Protein AF-A0A917GYJ5-F1 (afdb_monomer_lite)

Organism: NCBI:txid1479511

Secondary structure (DSSP, 8-state):
-HHHHHHHHHHHHHHHHHHHHHHHTT--SS-HHHHHHHHHHHHHHHHHHHHHS-SSHHHHHHHHHHHHHHIIIIIHHHHHIIIIIT--

Sequence (88 aa):
MKKYFNVISVIICGLDIVVYILFFSGIDFVPDEAVFPLMTVGSIIGVILSWFGSTGVIRNIGIFGNAFILLFTVIGPLLVRALIWNKP

Structure (mmCIF, N/CA/C/O backbone):
data_AF-A0A917GYJ5-F1
#
_entry.id   AF-A0A917GYJ5-F1
#
loop_
_atom_site.group_PDB
_atom_site.id
_atom_site.type_symbol
_atom_site.label_atom_id
_atom_site.label_alt_id
_atom_site.label_comp_id
_atom_site.label_asym_id
_atom_site.label_entity_id
_atom_site.label_seq_id
_atom_site.pdbx_PDB_ins_code
_atom_site.Cartn_x
_atom_site.Cartn_y
_atom_site.Cartn_z
_atom_site.occupancy
_atom_site.B_iso_or_equiv
_atom_site.auth_seq_id
_atom_site.auth_comp_id
_atom_site.auth_asym_id
_atom_site.auth_atom_id
_atom_site.pdbx_PDB_model_num
ATOM 1 N N . MET A 1 1 ? -11.504 9.883 17.313 1.00 66.00 1 MET A N 1
ATOM 2 C CA . MET A 1 1 ? -10.123 9.692 16.805 1.00 66.00 1 MET A CA 1
ATOM 3 C C . MET A 1 1 ? -9.923 8.375 16.057 1.00 66.00 1 MET A C 1
ATOM 5 O O .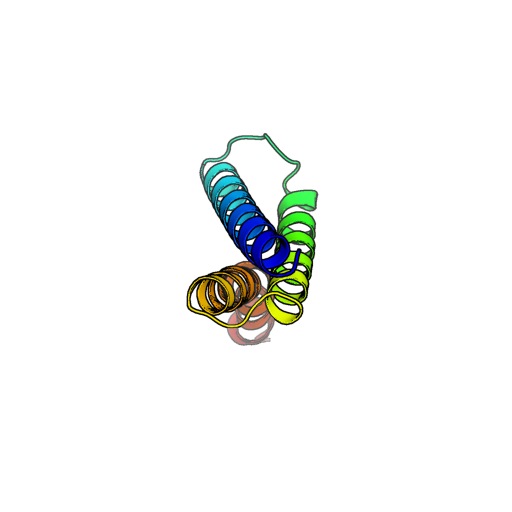 MET A 1 1 ? -9.598 8.434 14.885 1.00 66.00 1 MET A O 1
ATOM 9 N N . LYS A 1 2 ? -10.214 7.203 16.642 1.00 73.69 2 LYS A N 1
ATOM 10 C CA . LYS A 1 2 ? -9.969 5.892 15.994 1.00 73.69 2 LYS A CA 1
ATOM 11 C C . LYS A 1 2 ? -10.631 5.674 14.617 1.00 73.69 2 LYS A C 1
ATOM 13 O O . LYS A 1 2 ? -10.081 4.960 13.789 1.00 73.69 2 LYS A O 1
ATOM 18 N N . LYS A 1 3 ? -11.787 6.301 14.349 1.00 74.62 3 LYS A N 1
ATOM 19 C CA . LYS A 1 3 ? -12.420 6.283 13.013 1.00 74.62 3 LYS A CA 1
ATOM 20 C C . LYS A 1 3 ? -11.578 6.994 11.946 1.00 74.62 3 LYS A C 1
ATOM 22 O O . LYS A 1 3 ? -11.528 6.516 10.822 1.00 74.62 3 LYS A O 1
ATOM 27 N N . TYR A 1 4 ? -10.897 8.087 12.299 1.00 85.19 4 TYR A N 1
ATOM 28 C CA . TYR A 1 4 ? -10.078 8.851 11.355 1.00 85.19 4 TYR A CA 1
ATOM 29 C C . TYR A 1 4 ? -8.850 8.060 10.895 1.00 85.19 4 TYR A C 1
ATOM 31 O O . TYR A 1 4 ? -8.507 8.138 9.725 1.00 85.19 4 TYR A O 1
ATOM 39 N N . PHE A 1 5 ? -8.253 7.224 11.756 1.00 88.00 5 PHE A N 1
ATOM 40 C CA . PHE A 1 5 ? -7.135 6.359 11.350 1.00 88.00 5 PHE A CA 1
ATOM 41 C C . PHE A 1 5 ? -7.510 5.389 10.227 1.00 88.00 5 PHE A C 1
ATOM 43 O O . PHE A 1 5 ? -6.760 5.241 9.269 1.00 88.00 5 PHE A O 1
ATOM 50 N N . ASN A 1 6 ? -8.703 4.792 10.295 1.00 87.44 6 ASN A N 1
ATOM 51 C CA . ASN A 1 6 ? -9.186 3.925 9.222 1.00 87.44 6 ASN A CA 1
ATOM 52 C C . ASN A 1 6 ? -9.431 4.696 7.924 1.00 87.44 6 ASN A C 1
ATOM 54 O O . ASN A 1 6 ? -9.120 4.192 6.854 1.00 87.44 6 ASN A O 1
ATOM 58 N N . VAL A 1 7 ? -9.988 5.907 8.012 1.00 89.38 7 VAL A N 1
ATOM 59 C CA . VAL A 1 7 ? -10.220 6.742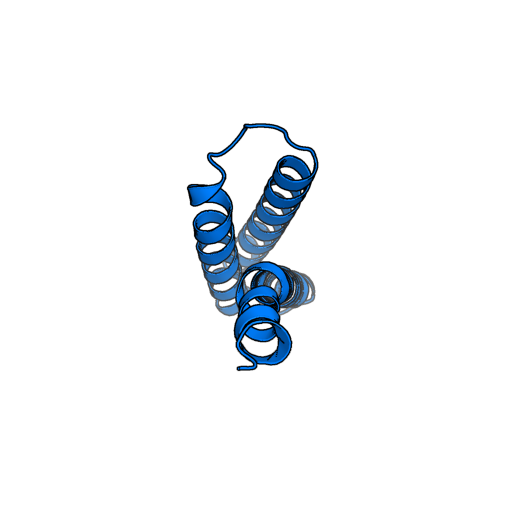 6.825 1.00 89.38 7 VAL A CA 1
ATOM 60 C C . VAL A 1 7 ? -8.890 7.121 6.174 1.00 89.38 7 VAL A C 1
ATOM 62 O O . VAL A 1 7 ? -8.749 6.967 4.968 1.00 89.38 7 VAL A O 1
ATOM 65 N N . ILE A 1 8 ? -7.896 7.533 6.966 1.00 91.50 8 ILE A N 1
ATOM 66 C CA . ILE A 1 8 ? -6.552 7.852 6.465 1.00 91.50 8 ILE A CA 1
ATOM 67 C C . ILE A 1 8 ? -5.916 6.620 5.811 1.00 91.50 8 ILE A C 1
ATOM 69 O O . ILE A 1 8 ? -5.370 6.735 4.722 1.00 91.50 8 ILE A O 1
ATOM 73 N N . SER A 1 9 ? -6.038 5.436 6.416 1.00 92.38 9 SER A N 1
ATOM 74 C CA . SER A 1 9 ? -5.539 4.187 5.823 1.00 92.38 9 SER A CA 1
ATOM 75 C C . SER A 1 9 ? -6.148 3.885 4.449 1.00 92.38 9 SER A C 1
ATOM 77 O O . SER A 1 9 ? -5.434 3.502 3.524 1.00 92.38 9 SER A O 1
ATOM 79 N N . VAL A 1 10 ? -7.459 4.091 4.292 1.00 92.06 10 VAL A N 1
ATOM 80 C CA . VAL A 1 10 ? -8.141 3.904 3.003 1.00 92.06 10 VAL A CA 1
ATOM 81 C C . VAL A 1 10 ? -7.687 4.950 1.98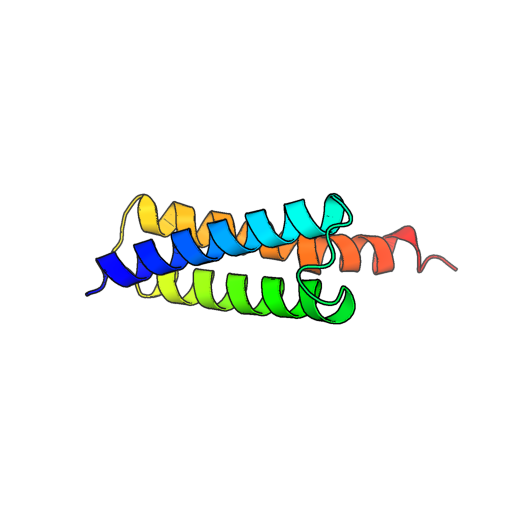2 1.00 92.06 10 VAL A C 1
ATOM 83 O O . VAL A 1 10 ? -7.501 4.614 0.817 1.00 92.06 10 VAL A O 1
ATOM 86 N N . ILE A 1 11 ? -7.464 6.196 2.406 1.00 93.56 11 ILE A N 1
ATOM 87 C CA . ILE A 1 11 ? -6.928 7.250 1.532 1.00 93.56 11 ILE A CA 1
ATOM 88 C C . ILE A 1 11 ? -5.520 6.888 1.049 1.00 93.56 11 ILE A C 1
ATOM 90 O O . ILE A 1 11 ? -5.250 7.016 -0.140 1.00 93.56 11 ILE A O 1
ATOM 94 N N . ILE A 1 12 ? -4.651 6.400 1.938 1.00 93.69 12 ILE A N 1
ATOM 95 C CA . ILE A 1 12 ? -3.300 5.947 1.577 1.00 93.69 12 ILE A CA 1
ATOM 96 C C . ILE A 1 12 ? -3.372 4.809 0.556 1.00 93.69 12 ILE A C 1
ATOM 98 O O . ILE A 1 12 ? -2.731 4.890 -0.484 1.00 93.69 12 ILE A O 1
ATOM 102 N N . CYS A 1 13 ? -4.232 3.816 0.790 1.00 93.19 13 CYS A N 1
ATOM 103 C CA . CYS A 1 13 ? -4.461 2.736 -0.169 1.00 93.19 13 CYS A CA 1
ATOM 104 C C . CYS A 1 13 ? -4.907 3.269 -1.544 1.00 93.19 13 CYS A C 1
ATOM 106 O O . CYS A 1 13 ? -4.463 2.775 -2.577 1.00 93.19 13 CYS A O 1
ATOM 108 N N . GLY A 1 14 ? -5.785 4.277 -1.572 1.00 92.31 14 GLY A N 1
ATOM 109 C CA . GLY A 1 14 ? -6.219 4.921 -2.812 1.00 92.31 14 GLY A CA 1
ATOM 110 C C . GLY A 1 14 ? -5.088 5.665 -3.524 1.00 92.31 14 GLY A C 1
ATOM 111 O O . GLY A 1 14 ? -4.967 5.559 -4.742 1.00 92.31 14 GLY A O 1
ATOM 112 N N . LEU A 1 15 ? -4.240 6.375 -2.777 1.00 92.31 15 LEU A N 1
ATOM 113 C CA . LEU A 1 15 ? -3.061 7.053 -3.321 1.00 92.31 15 LEU A CA 1
ATOM 114 C C . LEU A 1 15 ? -2.067 6.057 -3.921 1.00 92.31 15 LEU A C 1
ATOM 116 O O . LEU A 1 15 ? -1.614 6.276 -5.040 1.00 92.31 15 LEU A O 1
ATOM 120 N N . ASP A 1 16 ? -1.793 4.950 -3.233 1.00 90.75 16 ASP A N 1
ATOM 121 C CA . ASP A 1 16 ? -0.906 3.899 -3.735 1.00 90.75 16 ASP A CA 1
ATOM 122 C C . ASP A 1 16 ? -1.430 3.318 -5.060 1.00 90.75 16 ASP A C 1
ATOM 124 O O . ASP A 1 16 ? -0.669 3.167 -6.014 1.00 90.75 16 ASP A O 1
ATOM 128 N N . ILE A 1 17 ? -2.741 3.064 -5.172 1.00 90.88 17 ILE A N 1
ATOM 129 C CA . ILE A 1 17 ? -3.362 2.599 -6.426 1.00 90.88 17 ILE A CA 1
ATOM 130 C C . ILE A 1 17 ? -3.183 3.626 -7.548 1.00 90.88 17 ILE A C 1
ATOM 132 O O . ILE A 1 17 ? -2.831 3.256 -8.666 1.00 90.88 17 ILE A O 1
ATOM 136 N N . VAL A 1 18 ? -3.419 4.910 -7.269 1.00 91.44 18 VAL A N 1
ATOM 137 C CA . VAL A 1 18 ? -3.260 5.975 -8.270 1.00 91.44 18 VAL A CA 1
ATOM 138 C C . VAL A 1 18 ? -1.809 6.059 -8.737 1.00 91.44 18 VAL A C 1
ATOM 140 O O . VAL A 1 18 ? -1.570 6.065 -9.942 1.00 91.44 18 VAL A O 1
ATOM 143 N N . VAL A 1 19 ? -0.844 6.063 -7.813 1.00 89.75 19 VAL A N 1
ATOM 144 C CA . VAL A 1 19 ? 0.590 6.074 -8.143 1.00 89.75 19 VAL A CA 1
ATOM 145 C C . VAL A 1 19 ? 0.956 4.866 -9.005 1.00 89.75 19 VAL A C 1
ATOM 147 O O . VAL A 1 19 ? 1.635 5.025 -10.017 1.00 89.75 19 VAL A O 1
ATOM 150 N N . TYR A 1 20 ? 0.449 3.679 -8.670 1.00 86.62 20 TYR A N 1
ATOM 151 C CA . TYR A 1 20 ? 0.682 2.467 -9.454 1.00 86.62 20 TYR A CA 1
ATOM 152 C C . TYR A 1 20 ? 0.135 2.568 -10.881 1.00 86.62 20 TYR A C 1
ATOM 154 O O . TYR A 1 20 ? 0.821 2.215 -11.836 1.00 86.62 20 TYR A O 1
ATOM 162 N N . ILE A 1 21 ? -1.089 3.077 -11.048 1.00 89.00 21 ILE A N 1
ATOM 163 C CA . ILE A 1 21 ? -1.708 3.261 -12.369 1.00 89.00 21 ILE A CA 1
ATOM 164 C C . ILE A 1 21 ? -0.915 4.276 -13.201 1.00 89.00 21 ILE A C 1
ATOM 166 O O . ILE A 1 21 ? -0.694 4.046 -14.391 1.00 89.00 21 ILE A O 1
ATOM 170 N N . LEU A 1 22 ? -0.477 5.382 -12.591 1.00 88.81 22 LEU A N 1
ATOM 171 C CA . LEU A 1 22 ? 0.325 6.409 -13.262 1.00 88.81 22 LEU A CA 1
ATOM 172 C C . LEU A 1 22 ? 1.676 5.856 -13.723 1.00 88.81 22 LEU A C 1
ATOM 174 O O . LEU A 1 22 ? 2.049 6.073 -14.876 1.00 88.81 22 LEU A O 1
ATOM 178 N N . PHE A 1 23 ? 2.344 5.075 -12.870 1.00 85.88 23 PHE A N 1
ATOM 179 C CA . PHE A 1 23 ? 3.579 4.367 -13.210 1.00 85.88 23 PHE A CA 1
ATOM 180 C C . PHE A 1 23 ? 3.382 3.433 -14.415 1.00 85.88 23 PHE A C 1
ATOM 182 O O . PHE A 1 23 ? 4.115 3.520 -15.395 1.00 85.88 23 PHE A O 1
ATOM 189 N N . PHE A 1 24 ? 2.329 2.607 -14.416 1.00 84.69 24 PHE A N 1
ATOM 190 C CA . PHE A 1 24 ? 2.014 1.734 -15.559 1.00 84.69 24 PHE A CA 1
ATOM 191 C C . PHE A 1 24 ? 1.620 2.489 -16.834 1.00 84.69 24 PHE A C 1
ATOM 193 O O . PHE A 1 24 ? 1.766 1.956 -17.932 1.00 84.69 24 PHE A O 1
ATOM 200 N N . SER A 1 25 ? 1.117 3.715 -16.698 1.00 87.00 25 SER A N 1
ATOM 201 C CA . SER A 1 25 ? 0.752 4.576 -17.826 1.00 87.00 25 SER A CA 1
ATOM 202 C C . SER A 1 25 ? 1.948 5.344 -18.404 1.00 87.00 25 SER A C 1
ATOM 204 O O . SER A 1 25 ? 1.769 6.079 -19.372 1.00 87.00 25 SER A O 1
ATOM 206 N N . GLY A 1 26 ? 3.148 5.196 -17.826 1.00 83.81 26 GLY A N 1
ATOM 207 C CA . GLY A 1 26 ? 4.358 5.904 -18.252 1.00 83.81 26 GLY A CA 1
ATOM 208 C C . GLY A 1 26 ? 4.328 7.405 -17.953 1.00 83.81 26 GLY A C 1
ATOM 209 O O . GLY A 1 26 ? 4.941 8.186 -18.676 1.00 83.81 26 GLY A O 1
ATOM 210 N N . ILE A 1 27 ? 3.559 7.831 -16.944 1.00 84.88 27 ILE A N 1
ATOM 211 C CA . ILE A 1 27 ? 3.490 9.234 -16.525 1.00 84.88 27 ILE A CA 1
ATOM 212 C C . ILE A 1 27 ? 4.531 9.462 -15.423 1.00 84.88 27 ILE A C 1
ATOM 214 O O . ILE A 1 27 ? 4.342 9.005 -14.295 1.00 84.88 27 ILE A O 1
ATOM 218 N N . ASP A 1 28 ? 5.578 10.228 -15.738 1.00 76.94 28 ASP A N 1
ATOM 219 C CA . ASP A 1 28 ? 6.699 10.561 -14.841 1.00 76.94 28 ASP A CA 1
ATOM 220 C C . ASP A 1 28 ? 6.305 11.559 -13.735 1.00 76.94 28 ASP A C 1
ATOM 222 O O . ASP A 1 28 ? 6.755 12.705 -13.686 1.00 76.94 28 ASP A O 1
ATOM 226 N N . PHE A 1 29 ? 5.419 11.140 -12.832 1.00 77.75 29 PHE A N 1
ATOM 227 C CA . PHE A 1 29 ? 5.020 11.940 -11.669 1.00 77.75 29 PHE A CA 1
ATOM 228 C C . PHE A 1 29 ? 5.931 11.705 -10.457 1.00 77.75 29 PHE A C 1
ATOM 230 O O . PHE A 1 29 ? 6.096 12.577 -9.604 1.00 77.75 29 PHE A O 1
ATOM 237 N N . VAL A 1 30 ? 6.509 10.508 -10.370 1.00 78.38 30 VAL A N 1
ATOM 238 C CA . VAL A 1 30 ? 7.415 10.058 -9.312 1.00 78.38 30 VAL A CA 1
ATOM 239 C C . VAL A 1 30 ? 8.544 9.287 -9.996 1.00 78.38 30 VAL A C 1
ATOM 241 O O . VAL A 1 30 ? 8.240 8.504 -10.892 1.00 78.38 30 VAL A O 1
ATOM 244 N N . PRO A 1 31 ? 9.817 9.468 -9.599 1.00 83.69 31 PRO A N 1
ATOM 245 C CA . PRO A 1 31 ? 10.913 8.683 -10.159 1.00 83.69 31 PRO A CA 1
ATOM 246 C C . PRO A 1 31 ? 10.645 7.184 -9.995 1.00 83.69 31 PRO A C 1
ATOM 248 O O . PRO A 1 31 ? 10.303 6.755 -8.891 1.00 83.69 31 PRO A O 1
ATOM 251 N N . ASP A 1 32 ? 10.851 6.392 -11.047 1.00 80.94 32 ASP A N 1
ATOM 252 C CA . ASP A 1 32 ? 10.602 4.939 -11.054 1.00 80.94 32 ASP A CA 1
ATOM 253 C C . ASP A 1 32 ? 11.250 4.212 -9.867 1.00 80.94 32 ASP A C 1
ATOM 255 O O . ASP A 1 32 ? 10.652 3.341 -9.232 1.00 80.94 32 ASP A O 1
ATOM 259 N N . GLU A 1 33 ? 12.464 4.631 -9.511 1.00 83.06 33 GLU A N 1
ATOM 260 C CA . GLU A 1 33 ? 13.237 4.105 -8.383 1.00 83.06 33 GLU A CA 1
ATOM 261 C C . GLU A 1 33 ? 12.551 4.341 -7.026 1.00 83.06 33 GLU A C 1
ATOM 263 O O . GLU A 1 33 ? 12.731 3.567 -6.084 1.00 83.06 33 GLU A O 1
ATOM 268 N N . ALA A 1 34 ? 11.749 5.402 -6.920 1.00 85.12 34 ALA A N 1
ATOM 269 C CA . ALA A 1 34 ? 11.045 5.800 -5.708 1.00 85.12 34 ALA A CA 1
ATOM 270 C C . ALA A 1 34 ? 9.622 5.227 -5.621 1.00 85.12 34 ALA A C 1
ATOM 272 O O . ALA A 1 34 ? 9.088 5.145 -4.514 1.00 85.12 34 ALA A O 1
ATOM 273 N N . VAL A 1 35 ? 9.019 4.782 -6.730 1.00 86.00 35 VAL A N 1
ATOM 274 C CA . VAL A 1 35 ? 7.645 4.241 -6.761 1.00 86.00 35 VAL A CA 1
ATOM 275 C C . VAL A 1 35 ? 7.501 3.026 -5.841 1.00 86.00 35 VAL A C 1
ATOM 277 O O . VAL A 1 35 ? 6.628 3.003 -4.972 1.00 86.00 35 VAL A O 1
ATOM 280 N N . PHE A 1 36 ? 8.384 2.033 -5.970 1.00 84.56 36 PHE A N 1
ATOM 281 C CA . PHE A 1 36 ? 8.317 0.811 -5.161 1.00 84.56 36 PHE A CA 1
ATOM 282 C C . PHE A 1 36 ? 8.508 1.066 -3.651 1.00 84.56 36 PHE A C 1
ATOM 284 O O . PHE A 1 36 ? 7.673 0.599 -2.865 1.00 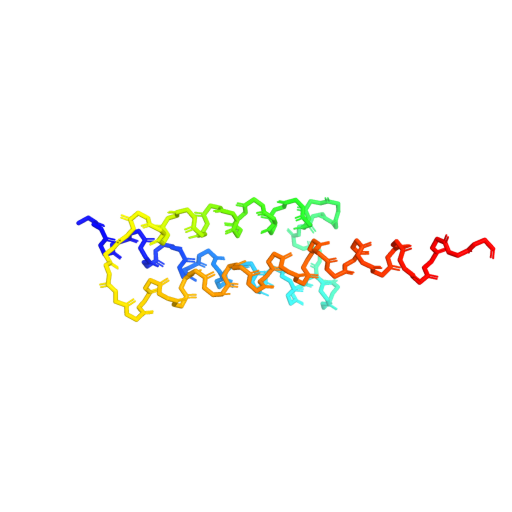84.56 36 PHE A O 1
ATOM 291 N N . PRO A 1 37 ? 9.543 1.811 -3.201 1.00 88.38 37 PRO A N 1
ATOM 292 C CA . PRO A 1 37 ? 9.678 2.192 -1.796 1.00 88.38 37 PRO A CA 1
ATOM 293 C C . PRO A 1 37 ? 8.485 2.994 -1.271 1.00 88.38 37 PRO A C 1
ATOM 295 O O . PRO A 1 37 ? 8.005 2.705 -0.175 1.00 88.38 37 PRO A O 1
ATOM 298 N N . LEU A 1 38 ? 7.985 3.962 -2.048 1.00 89.31 38 LEU A N 1
ATOM 299 C CA . LEU A 1 38 ? 6.857 4.810 -1.661 1.00 89.31 38 LEU A CA 1
ATOM 300 C C . LEU A 1 38 ? 5.610 3.970 -1.384 1.00 89.31 38 LEU A C 1
ATOM 302 O O . LEU A 1 38 ? 5.043 4.072 -0.300 1.00 89.31 38 LEU A O 1
ATOM 306 N N . MET A 1 39 ? 5.238 3.094 -2.318 1.00 89.94 39 MET A N 1
ATOM 307 C CA . MET A 1 39 ? 4.081 2.210 -2.166 1.00 89.94 39 MET A CA 1
ATOM 308 C C . MET A 1 39 ? 4.255 1.226 -1.009 1.00 89.94 39 MET A C 1
ATOM 310 O O . MET A 1 39 ? 3.314 0.944 -0.274 1.00 89.94 39 MET A O 1
ATOM 314 N N . THR A 1 40 ? 5.469 0.709 -0.812 1.00 90.06 40 THR A N 1
ATOM 315 C CA . THR A 1 40 ? 5.753 -0.217 0.291 1.00 90.06 40 THR A CA 1
ATOM 316 C C . THR A 1 40 ? 5.555 0.473 1.638 1.00 90.06 40 THR A C 1
ATOM 318 O O . THR A 1 40 ? 4.849 -0.034 2.510 1.00 90.06 40 THR A O 1
ATOM 321 N N . VAL A 1 41 ? 6.153 1.651 1.815 1.00 92.38 41 VAL A N 1
ATOM 322 C CA . VAL A 1 41 ? 6.055 2.418 3.061 1.00 92.38 41 VAL A CA 1
ATOM 323 C C . VAL A 1 41 ? 4.627 2.915 3.279 1.00 92.38 41 VAL A C 1
ATOM 325 O O . VAL A 1 41 ? 4.104 2.762 4.384 1.00 92.38 41 VAL A O 1
ATOM 328 N N . GLY A 1 42 ? 3.982 3.445 2.236 1.00 92.62 42 GLY A N 1
ATOM 329 C CA . GLY A 1 42 ? 2.588 3.884 2.251 1.00 92.62 42 GLY A CA 1
ATOM 330 C C . GLY A 1 42 ? 1.667 2.771 2.730 1.00 92.62 42 GLY A C 1
ATOM 331 O O . GLY A 1 42 ? 1.017 2.904 3.770 1.00 92.62 42 GLY A O 1
ATOM 332 N N . SER A 1 43 ? 1.712 1.620 2.070 1.00 93.12 43 SER A N 1
ATOM 333 C CA . SER A 1 43 ? 0.876 0.483 2.431 1.00 93.12 43 SER A CA 1
ATOM 334 C C . SER A 1 43 ? 1.179 -0.075 3.830 1.00 93.12 43 SER A C 1
ATOM 336 O O . SER A 1 43 ? 0.247 -0.397 4.569 1.00 93.12 43 SER A O 1
ATOM 338 N N . ILE A 1 44 ? 2.441 -0.134 4.278 1.00 93.88 44 ILE A N 1
ATOM 339 C CA . ILE A 1 44 ? 2.766 -0.539 5.663 1.00 93.88 44 ILE A CA 1
ATOM 340 C C . ILE A 1 44 ? 2.129 0.425 6.672 1.00 93.88 44 ILE A C 1
ATOM 342 O O . ILE A 1 44 ? 1.473 -0.015 7.622 1.00 93.88 44 ILE A O 1
ATOM 346 N N . ILE A 1 45 ? 2.273 1.735 6.456 1.00 94.00 45 ILE A N 1
ATOM 347 C CA . ILE A 1 45 ? 1.657 2.761 7.306 1.00 94.00 45 ILE A CA 1
ATOM 348 C C . ILE A 1 45 ? 0.131 2.618 7.280 1.00 94.00 45 ILE A C 1
ATOM 350 O O . ILE A 1 45 ? -0.507 2.670 8.333 1.00 94.00 45 ILE A O 1
ATOM 354 N N . GLY A 1 46 ? -0.459 2.374 6.110 1.00 92.75 46 GLY A N 1
ATOM 355 C CA . GLY A 1 46 ? -1.888 2.132 5.941 1.00 92.75 46 GLY A CA 1
ATOM 356 C C . GLY A 1 46 ? -2.385 0.934 6.754 1.00 92.75 46 GLY A C 1
ATOM 357 O O . GLY A 1 46 ? -3.375 1.056 7.485 1.00 92.75 46 GLY A O 1
ATOM 358 N N . VAL A 1 47 ? -1.682 -0.202 6.717 1.00 93.00 47 VAL A N 1
ATOM 359 C CA . VAL A 1 47 ? -2.021 -1.381 7.536 1.00 93.00 47 VAL A CA 1
ATOM 360 C C . VAL A 1 47 ? -1.947 -1.049 9.026 1.00 93.00 47 VAL A C 1
ATOM 362 O O . VAL A 1 47 ? -2.894 -1.339 9.761 1.00 93.00 47 VAL A O 1
ATOM 365 N N . ILE A 1 48 ? -0.864 -0.405 9.471 1.00 93.19 48 ILE A N 1
ATOM 366 C CA . ILE A 1 48 ? -0.667 -0.017 10.875 1.00 93.19 48 ILE A CA 1
ATOM 367 C C . ILE A 1 48 ? -1.805 0.903 11.337 1.00 93.19 48 ILE A C 1
ATOM 369 O O . ILE A 1 48 ? -2.431 0.650 12.368 1.00 93.19 48 ILE A O 1
ATOM 373 N N . LEU A 1 49 ? -2.131 1.935 10.556 1.00 90.88 49 LEU A N 1
ATOM 374 C CA . LEU A 1 49 ? -3.204 2.879 10.870 1.00 90.88 49 LEU A CA 1
ATOM 375 C C . LEU A 1 49 ? -4.560 2.186 10.999 1.00 90.88 49 LEU A C 1
ATOM 377 O O . LEU A 1 49 ? -5.296 2.455 11.952 1.00 90.88 49 LEU A O 1
ATOM 381 N N . SER A 1 50 ? -4.890 1.262 10.094 1.00 90.75 50 SER A N 1
ATOM 382 C CA . SER A 1 50 ? -6.125 0.491 10.231 1.00 90.75 50 SER A CA 1
ATOM 383 C C . SER A 1 50 ? -6.101 -0.449 11.431 1.00 90.75 50 SER A C 1
ATOM 385 O O . SER A 1 50 ? -7.123 -0.602 12.099 1.00 90.75 50 SER A O 1
ATOM 387 N N . TRP A 1 51 ? -4.959 -1.042 11.775 1.00 89.06 51 TRP A N 1
ATOM 388 C CA . TRP A 1 51 ? -4.852 -1.938 12.929 1.00 89.06 51 TRP A CA 1
ATOM 389 C C . TRP A 1 51 ? -5.205 -1.239 14.250 1.00 89.06 51 TRP A C 1
ATOM 391 O O . TRP A 1 51 ? -5.939 -1.794 15.072 1.00 89.06 51 TRP A O 1
ATOM 401 N N . PHE A 1 52 ? -4.751 0.007 14.421 1.00 88.56 52 PHE A N 1
ATOM 402 C CA . PHE A 1 52 ? -5.047 0.848 15.590 1.00 88.56 52 PHE A CA 1
ATOM 403 C C . PHE A 1 52 ? -6.384 1.613 15.496 1.00 88.56 52 PHE A C 1
ATOM 405 O O . PHE A 1 52 ? -6.810 2.266 16.459 1.00 88.56 52 PHE A O 1
ATOM 412 N N . GLY A 1 53 ? -7.068 1.541 14.352 1.00 85.88 53 GLY A N 1
ATOM 413 C CA . GLY A 1 53 ? -8.353 2.188 14.115 1.00 85.88 53 GLY A CA 1
ATOM 414 C C . GLY A 1 53 ? -9.549 1.484 14.769 1.00 85.88 53 GLY A C 1
ATOM 415 O O . GLY A 1 53 ? -9.435 0.480 15.472 1.00 85.88 53 GLY A O 1
ATOM 416 N N . SER A 1 54 ? -10.751 2.038 14.576 1.00 87.62 54 SER A N 1
ATOM 417 C CA . SER A 1 54 ? -11.980 1.447 15.131 1.00 87.62 54 SER A CA 1
ATOM 418 C C . SER A 1 54 ? -12.338 0.141 14.420 1.00 87.62 54 SER A C 1
ATOM 420 O O . SER A 1 54 ? -12.244 0.062 13.199 1.00 87.62 54 SER A O 1
ATOM 422 N N . THR A 1 55 ? -12.824 -0.864 15.141 1.00 83.12 55 THR A N 1
ATOM 423 C CA . THR A 1 55 ? -13.350 -2.094 14.531 1.00 83.12 55 THR A CA 1
ATOM 424 C C . THR A 1 55 ? -14.537 -1.792 13.604 1.00 83.12 55 THR A C 1
ATOM 426 O O . THR A 1 55 ? -15.359 -0.923 13.897 1.00 83.12 55 THR A O 1
ATOM 429 N N . GLY A 1 56 ? -14.600 -2.466 12.451 1.00 86.19 56 GLY A N 1
ATOM 430 C CA . GLY A 1 56 ? -15.664 -2.288 11.458 1.00 86.19 56 GLY A CA 1
ATOM 431 C C . GLY A 1 56 ? -15.202 -2.530 10.019 1.00 86.19 56 GLY A C 1
ATOM 432 O O . GLY A 1 56 ? -14.034 -2.817 9.768 1.00 86.19 56 GLY A O 1
ATOM 433 N N . VAL A 1 57 ? -16.124 -2.372 9.066 1.00 87.56 57 VAL A N 1
ATOM 434 C CA . VAL A 1 57 ? -15.886 -2.656 7.637 1.00 87.56 57 VAL A CA 1
ATOM 435 C C . VAL A 1 57 ? -14.730 -1.824 7.069 1.00 87.56 57 VAL A C 1
ATOM 437 O O . VAL A 1 57 ? -13.867 -2.363 6.388 1.00 87.56 57 VAL A O 1
ATOM 440 N N . ILE A 1 58 ? -14.648 -0.537 7.425 1.00 86.12 58 ILE A N 1
ATOM 441 C CA . 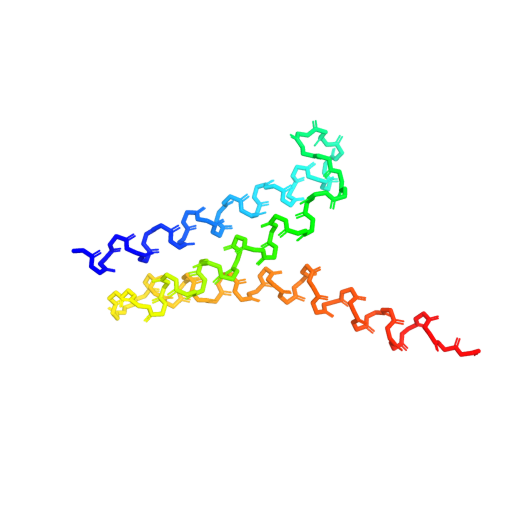ILE A 1 58 ? -13.592 0.374 6.941 1.00 86.12 58 ILE A CA 1
ATOM 442 C C . ILE A 1 58 ? -12.201 -0.095 7.389 1.00 86.12 58 ILE A C 1
ATOM 444 O O . ILE A 1 58 ? -11.243 0.010 6.630 1.00 86.12 58 ILE A O 1
ATOM 448 N N . ARG A 1 59 ? -12.086 -0.670 8.596 1.00 90.00 59 ARG A N 1
ATOM 449 C CA . ARG A 1 59 ? -10.826 -1.264 9.057 1.00 90.00 59 ARG A CA 1
ATOM 450 C C . ARG A 1 59 ? -10.412 -2.420 8.159 1.00 90.00 59 ARG A C 1
ATOM 452 O O . ARG A 1 59 ? -9.257 -2.493 7.763 1.00 90.00 59 ARG A O 1
ATOM 459 N N . ASN A 1 60 ? -11.348 -3.315 7.852 1.00 90.81 60 ASN A N 1
ATOM 460 C CA . ASN A 1 60 ? -11.054 -4.474 7.020 1.00 90.81 60 ASN A CA 1
ATOM 461 C C . ASN A 1 60 ? -10.654 -4.048 5.609 1.00 90.81 60 ASN A C 1
ATOM 463 O O . ASN A 1 60 ? -9.695 -4.601 5.092 1.00 90.81 60 ASN A O 1
ATOM 467 N N . ILE A 1 61 ? -11.318 -3.039 5.034 1.00 89.56 61 ILE A N 1
ATOM 468 C CA . ILE A 1 61 ? -10.944 -2.474 3.730 1.00 89.56 61 ILE A CA 1
ATOM 469 C C . ILE A 1 61 ? -9.523 -1.907 3.776 1.00 89.56 61 ILE A C 1
ATOM 471 O O . ILE A 1 61 ? -8.727 -2.229 2.905 1.00 89.56 61 ILE A O 1
ATOM 475 N N . GLY A 1 62 ? -9.179 -1.115 4.796 1.00 88.50 62 GLY A N 1
ATOM 476 C CA . GLY A 1 62 ? -7.832 -0.557 4.922 1.00 88.50 62 GLY A CA 1
ATOM 477 C C . GLY A 1 62 ? -6.755 -1.628 5.123 1.00 88.50 62 GLY A C 1
ATOM 478 O O . GLY A 1 62 ? -5.715 -1.570 4.475 1.00 88.50 62 GLY A O 1
ATOM 479 N N . ILE A 1 63 ? -7.004 -2.656 5.942 1.00 91.94 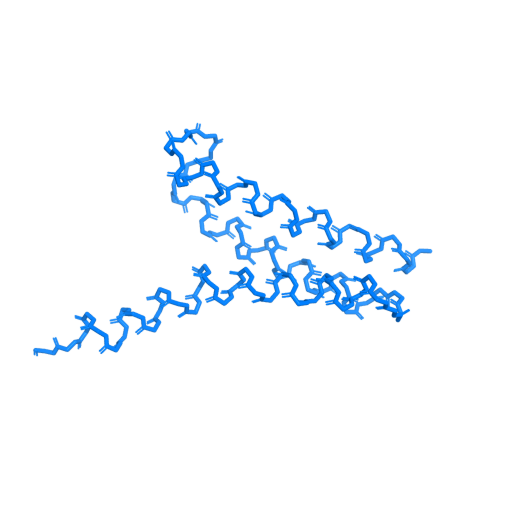63 ILE A N 1
ATOM 480 C CA . ILE A 1 63 ? -6.054 -3.770 6.111 1.00 91.94 63 ILE A CA 1
ATOM 481 C C . ILE A 1 63 ? -5.914 -4.561 4.808 1.00 91.94 63 ILE A C 1
ATOM 483 O O . ILE A 1 63 ? -4.796 -4.742 4.337 1.00 91.94 63 ILE A O 1
ATOM 487 N N . PHE A 1 64 ? -7.022 -5.019 4.217 1.00 93.56 64 PHE A N 1
ATOM 488 C CA . PHE A 1 64 ? -6.983 -5.833 3.001 1.00 93.56 64 PHE A CA 1
ATOM 489 C C . PHE A 1 64 ? -6.410 -5.068 1.814 1.00 93.56 64 PHE A C 1
ATOM 491 O O . PHE A 1 64 ? -5.582 -5.621 1.104 1.00 93.56 64 PHE A O 1
ATOM 498 N N . GLY A 1 65 ? -6.821 -3.817 1.606 1.00 91.44 65 GLY A N 1
ATOM 499 C CA . GLY A 1 65 ? -6.364 -2.998 0.487 1.00 91.44 65 GLY A CA 1
ATOM 500 C C . GLY A 1 65 ? -4.858 -2.767 0.536 1.00 91.44 65 GLY A C 1
ATOM 501 O O . GLY A 1 65 ? -4.151 -3.124 -0.400 1.00 91.44 65 GLY A O 1
ATOM 502 N N . ASN A 1 66 ? -4.344 -2.278 1.667 1.00 93.69 66 ASN A N 1
ATOM 503 C CA . ASN A 1 66 ? -2.910 -2.037 1.808 1.00 93.69 66 ASN A CA 1
ATOM 504 C C . ASN A 1 66 ? -2.091 -3.347 1.808 1.00 93.69 66 ASN A C 1
ATOM 506 O O . ASN A 1 66 ? -1.016 -3.410 1.215 1.00 93.69 66 ASN A O 1
ATOM 510 N N . ALA A 1 67 ? -2.595 -4.429 2.415 1.00 92.94 67 ALA A N 1
ATOM 511 C CA . ALA A 1 67 ? -1.922 -5.731 2.362 1.00 92.94 67 ALA A CA 1
ATOM 512 C C . ALA A 1 67 ? -1.886 -6.312 0.939 1.00 92.94 67 ALA A C 1
ATOM 514 O O . ALA A 1 67 ? -0.890 -6.915 0.543 1.00 92.94 67 ALA A O 1
ATOM 515 N N . PHE A 1 68 ? -2.954 -6.120 0.163 1.00 92.12 68 PHE A N 1
ATOM 516 C CA . PHE A 1 68 ? -3.018 -6.536 -1.234 1.00 92.12 68 PHE A CA 1
ATOM 517 C C . PHE A 1 68 ? -1.989 -5.786 -2.078 1.00 92.12 68 PHE A C 1
ATOM 519 O O . PHE A 1 68 ? -1.257 -6.416 -2.839 1.00 92.12 68 PHE A O 1
ATOM 526 N N . ILE A 1 69 ? -1.870 -4.469 -1.893 1.00 90.69 69 ILE A N 1
ATOM 527 C CA . ILE A 1 69 ? -0.858 -3.665 -2.584 1.00 90.69 69 ILE A CA 1
ATOM 528 C C . ILE A 1 69 ? 0.543 -4.184 -2.259 1.00 90.69 69 ILE A C 1
ATOM 530 O O . ILE A 1 69 ? 1.287 -4.481 -3.187 1.00 90.69 69 ILE A O 1
ATOM 534 N N . LEU A 1 70 ? 0.875 -4.406 -0.982 1.00 90.12 70 LEU A N 1
ATOM 535 C CA . LEU A 1 70 ? 2.168 -4.985 -0.578 1.00 90.12 70 LEU A CA 1
ATOM 536 C C . LEU A 1 70 ? 2.447 -6.342 -1.224 1.00 90.12 70 LEU A C 1
ATOM 538 O O . LEU A 1 70 ? 3.579 -6.638 -1.615 1.00 90.12 70 LEU A O 1
ATOM 542 N N . LEU A 1 71 ? 1.422 -7.184 -1.332 1.00 88.81 71 LEU A N 1
ATOM 543 C CA . LEU A 1 71 ? 1.569 -8.498 -1.936 1.00 88.81 71 LEU A CA 1
ATOM 544 C C . LEU A 1 71 ? 1.927 -8.387 -3.423 1.00 88.81 71 LEU A C 1
ATOM 546 O O . LEU A 1 71 ? 2.790 -9.123 -3.894 1.00 88.81 71 LEU A O 1
ATOM 550 N N . PHE A 1 72 ? 1.332 -7.443 -4.147 1.00 83.75 72 PHE A N 1
ATOM 551 C CA . PHE A 1 72 ? 1.608 -7.247 -5.571 1.00 83.75 72 PHE A CA 1
ATOM 552 C C . PHE A 1 72 ? 2.880 -6.449 -5.854 1.00 83.75 72 PHE A C 1
ATOM 554 O O . PHE A 1 72 ? 3.566 -6.747 -6.829 1.00 83.75 72 PHE A O 1
ATOM 561 N N . THR A 1 73 ? 3.227 -5.467 -5.026 1.00 81.69 73 THR A N 1
ATOM 562 C CA . THR A 1 73 ? 4.407 -4.619 -5.254 1.00 81.69 73 THR A CA 1
ATOM 563 C C . THR A 1 73 ? 5.696 -5.225 -4.725 1.00 81.69 73 THR A C 1
ATOM 565 O O . THR A 1 73 ? 6.752 -4.985 -5.302 1.00 81.69 73 THR A O 1
ATOM 568 N N . VAL A 1 74 ? 5.632 -6.022 -3.656 1.00 80.06 74 VAL A N 1
ATOM 569 C CA . VAL A 1 74 ? 6.824 -6.579 -3.002 1.00 80.06 74 VAL A CA 1
ATOM 570 C C . VAL A 1 74 ? 6.884 -8.090 -3.167 1.00 80.06 74 VAL A C 1
ATOM 572 O O . VAL A 1 74 ? 7.848 -8.619 -3.718 1.00 80.06 74 VAL A O 1
ATOM 575 N N . ILE A 1 75 ? 5.855 -8.809 -2.710 1.00 80.00 75 ILE A N 1
ATOM 576 C CA . ILE A 1 75 ? 5.908 -10.278 -2.635 1.00 80.00 75 ILE A CA 1
ATOM 577 C C . ILE A 1 75 ? 5.905 -10.902 -4.035 1.00 80.00 75 ILE A C 1
ATOM 579 O O . ILE A 1 75 ? 6.715 -11.786 -4.305 1.00 80.00 75 ILE A O 1
ATOM 583 N N . GLY A 1 76 ? 5.045 -10.431 -4.939 1.00 82.25 76 GLY A N 1
ATOM 584 C CA . GLY A 1 76 ? 4.948 -10.921 -6.316 1.00 82.25 76 GLY A CA 1
ATOM 585 C C . GLY A 1 76 ? 6.287 -10.858 -7.062 1.00 82.25 76 GLY A C 1
ATOM 586 O O . GLY A 1 76 ? 6.778 -11.903 -7.494 1.00 82.25 76 GLY A O 1
ATOM 587 N N . PRO A 1 77 ? 6.931 -9.681 -7.166 1.00 80.12 77 PRO A N 1
ATOM 588 C CA . PRO A 1 77 ? 8.232 -9.547 -7.816 1.00 80.12 77 PRO A CA 1
ATOM 589 C C . PRO A 1 77 ? 9.325 -10.396 -7.163 1.00 80.12 77 PRO A C 1
ATOM 591 O O . PRO A 1 77 ? 10.124 -11.008 -7.871 1.00 80.12 77 PRO A O 1
ATOM 594 N N . LEU A 1 78 ? 9.346 -10.493 -5.828 1.00 82.75 78 LEU A N 1
ATOM 595 C CA . LEU A 1 78 ? 10.303 -11.347 -5.118 1.00 82.75 78 LEU A CA 1
ATOM 596 C C . LEU A 1 78 ? 10.097 -12.832 -5.437 1.00 82.75 78 LEU A C 1
ATOM 598 O O . LEU A 1 78 ? 11.076 -13.537 -5.680 1.00 82.75 78 LEU A O 1
ATOM 602 N N . LEU A 1 79 ? 8.847 -13.302 -5.484 1.00 82.75 79 LEU A N 1
ATOM 603 C CA . LEU A 1 79 ? 8.517 -14.678 -5.859 1.00 82.75 79 LEU A CA 1
ATOM 604 C C . LEU A 1 79 ? 8.901 -14.974 -7.308 1.00 82.75 79 LEU A C 1
ATOM 606 O O . LEU A 1 79 ? 9.526 -16.000 -7.568 1.00 82.75 79 LEU A O 1
ATOM 610 N N . VAL A 1 80 ? 8.581 -14.077 -8.243 1.00 82.31 80 VAL A N 1
ATOM 611 C CA . VAL A 1 80 ? 8.970 -14.211 -9.657 1.00 82.31 80 VAL A CA 1
ATOM 612 C C . VAL A 1 80 ? 10.487 -14.282 -9.777 1.00 82.31 80 VAL A C 1
ATOM 614 O O . VAL A 1 80 ? 11.021 -15.182 -10.427 1.00 82.31 80 VAL A O 1
ATOM 617 N N . ARG A 1 81 ? 11.202 -13.386 -9.095 1.00 81.81 81 ARG A N 1
ATOM 618 C CA . ARG A 1 81 ? 12.662 -13.374 -9.119 1.00 81.81 81 ARG A CA 1
ATOM 619 C C . ARG A 1 81 ? 13.238 -14.671 -8.558 1.00 81.81 81 ARG A C 1
ATOM 621 O O . ARG A 1 81 ? 14.067 -15.281 -9.219 1.00 81.81 81 ARG A O 1
ATOM 628 N N . ALA A 1 82 ? 12.781 -15.110 -7.387 1.00 82.25 82 ALA A N 1
ATOM 629 C CA . ALA A 1 82 ? 13.311 -16.288 -6.706 1.00 82.25 82 ALA A CA 1
ATOM 630 C C . ALA A 1 82 ? 12.966 -17.614 -7.405 1.00 82.25 82 ALA A C 1
ATOM 632 O O . ALA A 1 82 ? 13.812 -18.502 -7.463 1.00 82.25 82 ALA A O 1
ATOM 633 N N . LEU A 1 83 ? 11.743 -17.763 -7.921 1.00 83.25 83 LEU A N 1
ATOM 634 C CA . LEU A 1 83 ? 11.229 -19.044 -8.422 1.00 83.25 83 LEU A CA 1
ATOM 635 C C . LEU A 1 83 ? 11.306 -19.192 -9.942 1.00 83.25 83 LEU A C 1
ATOM 637 O O . LEU A 1 83 ? 11.354 -20.321 -10.431 1.00 83.25 83 LEU A O 1
ATOM 641 N N . ILE A 1 84 ? 11.272 -18.089 -10.693 1.00 82.38 84 ILE A N 1
ATOM 642 C CA . ILE A 1 84 ? 11.232 -18.112 -12.162 1.00 82.38 84 ILE A CA 1
ATOM 643 C C . ILE A 1 84 ? 12.590 -17.714 -12.736 1.00 82.38 84 ILE A C 1
ATOM 645 O O . ILE A 1 84 ? 13.143 -18.465 -13.534 1.00 82.38 84 ILE A O 1
ATOM 649 N N . TRP A 1 85 ? 13.140 -16.572 -12.314 1.00 73.00 85 TRP A N 1
ATOM 650 C CA . TRP A 1 85 ? 14.366 -16.026 -12.910 1.00 73.00 85 TRP A CA 1
ATOM 651 C C . TRP A 1 85 ? 15.672 -16.537 -12.300 1.00 73.00 85 TRP A C 1
ATOM 653 O O . TRP A 1 85 ? 16.678 -16.546 -12.998 1.00 73.00 85 TRP A O 1
ATOM 663 N N . ASN A 1 86 ? 15.676 -16.985 -11.043 1.00 67.50 86 ASN A N 1
ATOM 664 C CA . ASN A 1 86 ? 16.878 -17.518 -10.386 1.00 67.50 86 ASN A CA 1
ATOM 665 C C . ASN A 1 86 ? 17.085 -19.030 -10.592 1.00 67.50 86 ASN A C 1
ATOM 667 O O . ASN A 1 86 ? 17.807 -19.662 -9.818 1.00 67.50 86 ASN A O 1
ATOM 671 N N . LYS A 1 87 ? 16.445 -19.630 -11.604 1.00 60.44 87 LYS A N 1
ATOM 672 C CA . LYS A 1 87 ? 16.781 -20.999 -12.007 1.00 60.44 87 LYS A CA 1
ATOM 673 C C . LYS A 1 87 ? 18.127 -20.970 -12.748 1.00 60.44 87 LYS A C 1
ATOM 675 O O . LYS A 1 87 ? 18.242 -20.167 -13.673 1.00 60.44 87 LYS A O 1
ATOM 680 N N . PRO A 1 88 ? 19.125 -21.767 -12.324 1.00 64.56 88 PRO A N 1
ATOM 681 C CA . PRO A 1 88 ? 20.398 -21.872 -13.033 1.00 64.56 88 PRO A CA 1
ATOM 682 C C . PRO A 1 88 ? 20.220 -22.437 -14.446 1.00 64.56 88 PRO A C 1
ATOM 684 O O . PRO A 1 88 ? 19.247 -23.201 -14.663 1.00 64.56 88 PRO A O 1
#

Radius of gyration: 14.58 Å; chains: 1; bounding box: 36×34×35 Å

Foldseek 3Di:
DLQVLLVQLLVLLVVLVVLVVCVVVVNPPDPPVVNLVSLLVSLVSSLVSLVSHDDDDSSVCSNCSSVVSCCVSPVVVVCCCVPPVPDD

pLDDT: mean 86.24, std 6.89, range [60.44, 94.0]

=== Feature glossary ===
A reading guide for the features in this record.

Start from the sequence.

  · This is the polypeptide sequence — one letter per residue, N-terminus first. Length ranges from a few dozen residues for small domains to over a thousand for large multi-domain proteins.

Fold it, and you get atomic coordinates and the backbone conformation that goes with them.

  · Structure coordinates are given as an mmCIF _atom_site loop: one row per atom with element, residue name, chain id, sequence number, and x/y/z position in Å. Only the four main-chain atoms per residue are included here; side chains are omitted to keep the record compact.

  · Backbone dihedral angles. Every residue except chain termini has a φ (preceding-C → N → Cα → C) and a ψ (N → Cα → C → next-N). They are reported in degrees following the IUPAC sign convention. Secondary structure is essentially a statement about which (φ, ψ) basin each residue occupies.

  · The SS8 string is DSSP's per-residue secondary-structure call. α-helix (H) means an i→i+4 H-bond ladder; β-strand (E) means the residue participates in a β-sheet; 3₁₀ (G) and π (I) are tighter and wider helices; T/S are turns/bends; '-' is loop.

  · SS3 is a coarse helix/strand/coil call (letters a/b/c) made by the P-SEA algorithm from inter-Cα distances and dihedrals. It is less detailed than DSSP but needs only Cα positions.

Summarize the fold with a handful of shape descriptors and a per-residue structural alphabet.

  · Radius of gyration (Rg) is the root-mean-square distance of Cα atoms from their centroid — a single number for overall size and compactness. A globular domain of N residues has Rg ≈ 2.2·N^0.38 Å; an extended or disordered chain has a much larger Rg. The Cα contact count is the number of residue pairs whose Cα atoms are within 8 Å and are more than four positions apart in sequence — a standard proxy for tertiary packing density. The bounding box is the smallest axis-aligned box enclosing all Cα atoms.

  · The Foldseek 3Di string encodes local tertiary geometry as a 20-letter alphabet — one character per residue — derived from the relative positions of nearby Cα atoms. Unlike the amino-acid sequence, 3Di is a direct function of the 3D structure, so two proteins with the same fold have similar 3Di strings even at low sequence identity.

  · Solvent-accessible surface area (SASA) is the area in Å² traced out by the centre of a 1.4 Å probe sphere (a water molecule) rolled over the protein's van der Waals surface (Shrake–Rupley / Lee–Richards construction). Buried residues have near-zero SASA; fully exposed residues can exceed 200 Å². The total SASA scales roughly with the number of surface residues.

Ask how reliable the model is.

  · pLDDT (predicted Local Distance Difference Test) is AlphaFold's per-residue confidence score, ranging from 0 to 100. Values above 90 indicate high confidence (typically well-packed cores); 70–90 is confident; 50–70 low confidence; below 50 usually means the region is disordered or the prediction is unreliable there. AlphaFold stores pLDDT in the mmCIF B-factor column.

  · B-factor (Debye–Waller factor) reflects atomic displacement in the crystal lattice. It is an experimental observable (units Å²), not a prediction; low values mean the atom is pinned down, high values mean it moves or is heterogeneous across the crystal.

  · Predicted Aligned Error (PAE) is an AlphaFold confidence matrix: entry (i, j) is the expected error in the position of residue j, in ångströms, when the prediction is superimposed on the true structure at residue i. Low PAE within a block of residues means that block is internally rigid and well-predicted; high PAE between two blocks means their relative placement is uncertain even if each block individually is confident.

Place it in context: what it resembles, what it is annotated as, and how it looks.

  · Nearest PDB neighbors are the top structural matches found by Foldseek when searching this structure against the entire Protein Data Bank. Each hit reports a TM-score (0 to 1; >0.5 almost always implies the same fold) and an E-value. These are *structural* homologs — they may share no detectable sequence similarity.

  · Functional annotations link the protein to curated databases. InterPro entries identify conserved domains and families by matching the sequence against member-database signatures (Pfam, PROSITE, CDD, …). Gene Ontology (GO) terms describe molecular function, biological process, and cellular component in a controlled vocabulary. CATH places the structure in a hierarchical fold classification (Class/Architecture/Topology/Homologous-superfamily). The organism is the source species.

  · Three diagnostic plots accompany the record. The Cα contact map visualizes the tertiary structure as a 2D adjacency matrix (8 Å cutoff, sequence-local contacts suppressed). The Ramachandran plot shows the distribution of backbone (φ, ψ) torsions, with points in the α and β basins reflecting secondary structure content. The PAE plot shows AlphaFold's inter-residue confidence as a color matrix.

  · Six rendered views show the 3D structure from the faces of a cube — i.e. along ±x, ±y, ±z. Rendering representation is drawn randomly per protein from cartoon (secondary-structure ribbons), sticks (backbone bonds), or molecular surface; coloring is either N→C rainbow (blue at the N-terminus through red at the C-terminus) or one color per chain.